Protein AF-X1QA58-F1 (afdb_monomer_lite)

Foldseek 3Di:
DDDDDDDDDPVRCPDCCNCCVVPVNVVCPCVQKHFPDKAFDPVVVVCVVVVDDDDQWDADVHIGHIDTDIDNPRDDPPDDDDVVVVDPDDDPCPCVVPDPDD

Structure (mmCIF, N/CA/C/O backbone):
data_AF-X1QA58-F1
#
_entry.id   AF-X1QA58-F1
#
loop_
_atom_site.group_PDB
_atom_site.id
_atom_site.type_symbol
_atom_site.label_atom_id
_atom_site.label_alt_id
_atom_site.label_comp_id
_atom_site.label_asym_id
_atom_site.label_entity_id
_atom_site.label_seq_id
_atom_site.pdbx_PDB_ins_code
_atom_site.Cartn_x
_atom_site.Cartn_y
_atom_site.Cartn_z
_atom_site.occupancy
_atom_site.B_iso_or_equiv
_atom_site.auth_seq_id
_atom_site.auth_comp_id
_atom_site.auth_asym_id
_atom_site.auth_atom_id
_atom_site.pdbx_PDB_model_num
ATOM 1 N N . ASN A 1 1 ? -19.756 7.675 16.939 1.00 47.69 1 ASN A N 1
ATOM 2 C CA . ASN A 1 1 ? -18.710 7.586 15.896 1.00 47.69 1 ASN A CA 1
ATOM 3 C C . ASN A 1 1 ? -17.469 8.333 16.349 1.00 47.69 1 ASN A C 1
ATOM 5 O O . ASN A 1 1 ? -17.281 9.484 15.981 1.00 47.69 1 ASN A O 1
ATOM 9 N N . LEU A 1 2 ? -16.660 7.707 17.206 1.00 58.75 2 LEU A N 1
ATOM 10 C CA . LEU A 1 2 ? -15.316 8.196 17.511 1.00 58.75 2 LEU A CA 1
ATOM 11 C C . LEU A 1 2 ? -14.385 7.567 16.475 1.00 58.75 2 LEU A C 1
ATOM 13 O O . LEU A 1 2 ? -14.260 6.348 16.42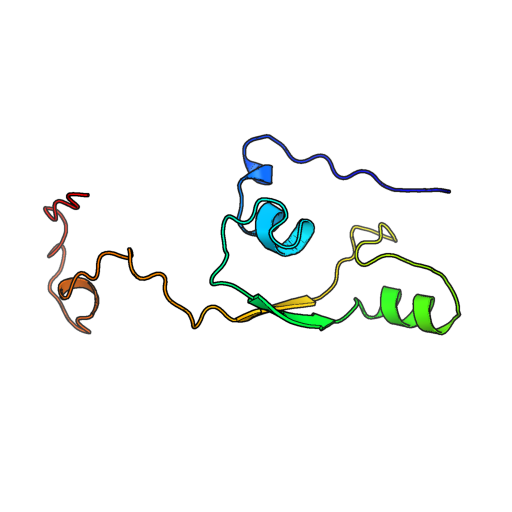7 1.00 58.75 2 LEU A O 1
ATOM 17 N N . GLY A 1 3 ? -13.815 8.392 15.605 1.00 70.88 3 GLY A N 1
ATOM 18 C CA . GLY A 1 3 ? -12.828 7.985 14.609 1.00 70.88 3 GLY A CA 1
ATOM 19 C C . GLY A 1 3 ? -11.515 8.713 14.861 1.00 70.88 3 GLY A C 1
ATOM 20 O O . GLY A 1 3 ? -11.510 9.807 15.425 1.00 70.88 3 GLY A O 1
ATOM 21 N N . ALA A 1 4 ? -10.405 8.110 14.452 1.00 78.06 4 ALA A N 1
ATOM 22 C CA . ALA A 1 4 ? -9.097 8.750 14.475 1.00 78.06 4 ALA A CA 1
ATOM 23 C C . ALA A 1 4 ? -8.697 9.147 13.049 1.00 78.06 4 ALA A C 1
ATOM 25 O O . ALA A 1 4 ? -8.928 8.396 12.104 1.00 78.06 4 ALA A O 1
ATOM 26 N N . GLY A 1 5 ? -8.096 10.327 12.899 1.00 85.75 5 GLY A N 1
ATOM 27 C CA . GLY A 1 5 ? -7.472 10.763 11.652 1.00 85.75 5 GLY A CA 1
ATOM 28 C C . GLY A 1 5 ? -5.959 10.565 11.711 1.00 85.75 5 GLY A C 1
ATOM 29 O O . GLY A 1 5 ? -5.338 10.869 12.727 1.00 85.75 5 GLY A O 1
ATOM 30 N N . LEU A 1 6 ? -5.360 10.084 10.621 1.00 88.62 6 LEU A N 1
ATOM 31 C CA . LEU A 1 6 ? -3.907 10.027 10.451 1.00 88.62 6 LEU A CA 1
ATOM 32 C C . LEU A 1 6 ? -3.471 11.154 9.515 1.00 88.62 6 LEU A C 1
ATOM 34 O O . LEU A 1 6 ? -3.852 11.179 8.347 1.00 88.62 6 LEU A O 1
ATOM 38 N N . TYR A 1 7 ? -2.654 12.079 10.017 1.00 92.88 7 TYR A N 1
ATOM 39 C CA . TYR A 1 7 ? -2.007 13.079 9.173 1.00 92.88 7 TYR A CA 1
ATOM 40 C C . TYR A 1 7 ? -0.695 12.524 8.615 1.00 92.88 7 TYR A C 1
ATOM 42 O O . TYR A 1 7 ? 0.184 12.106 9.370 1.00 92.88 7 TYR A O 1
ATOM 50 N N . LEU A 1 8 ? -0.547 12.566 7.292 1.00 94.75 8 LEU A N 1
ATOM 51 C CA . LEU A 1 8 ? 0.691 12.223 6.600 1.00 94.75 8 LEU A CA 1
ATOM 52 C C . LEU A 1 8 ? 1.269 13.489 5.973 1.00 94.75 8 LEU A C 1
ATOM 54 O O . LEU A 1 8 ? 0.604 14.163 5.188 1.00 94.75 8 LEU A O 1
ATOM 58 N N . SER A 1 9 ? 2.527 13.801 6.285 1.00 97.19 9 SER A N 1
ATOM 59 C CA . SER A 1 9 ? 3.219 14.891 5.597 1.00 97.19 9 SER A CA 1
ATOM 60 C C . SER A 1 9 ? 3.391 14.566 4.103 1.00 97.19 9 SER A C 1
ATOM 62 O O . SER A 1 9 ? 3.446 13.385 3.743 1.00 97.19 9 SER A O 1
ATOM 64 N N . PRO A 1 10 ? 3.586 15.572 3.227 1.00 96.38 10 PRO A N 1
ATOM 65 C CA . PRO A 1 10 ? 3.810 15.345 1.795 1.00 96.38 10 PRO A CA 1
ATOM 66 C C . PRO A 1 10 ? 4.986 14.412 1.468 1.00 96.38 10 PRO A C 1
ATOM 68 O O . PRO A 1 10 ? 5.030 13.820 0.392 1.00 96.38 10 PRO A O 1
ATOM 71 N N . LYS A 1 11 ? 5.962 14.297 2.379 1.00 96.56 11 LYS A N 1
ATOM 72 C CA . LYS A 1 11 ? 7.083 13.360 2.252 1.00 96.56 11 LYS A CA 1
ATOM 73 C C . LYS A 1 11 ? 6.672 11.940 2.650 1.00 96.56 11 LYS A C 1
ATOM 75 O O . LYS A 1 11 ? 6.992 10.996 1.937 1.00 96.56 11 LYS A O 1
ATOM 80 N N . VAL A 1 12 ? 5.967 11.784 3.773 1.00 96.00 12 VAL A N 1
ATOM 81 C CA . VAL A 1 12 ? 5.567 10.466 4.296 1.00 96.00 12 VAL A CA 1
ATOM 82 C C . VAL A 1 12 ? 4.486 9.826 3.431 1.00 96.00 12 V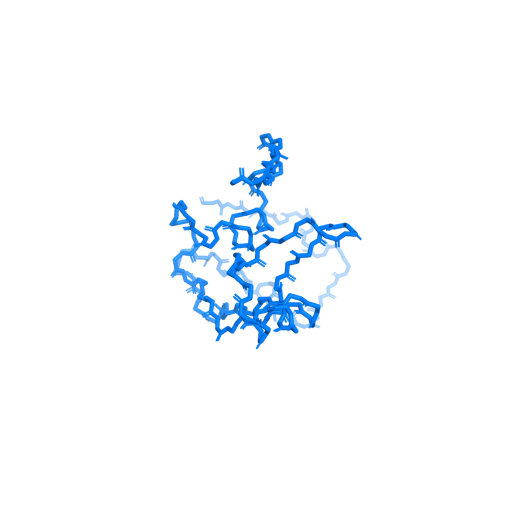AL A C 1
ATOM 84 O O . VAL A 1 12 ? 4.556 8.623 3.192 1.00 96.00 12 VAL A O 1
ATOM 87 N N . SER A 1 13 ? 3.542 10.607 2.897 1.00 95.94 13 SER A N 1
ATOM 88 C CA . SER A 1 13 ? 2.470 10.098 2.028 1.00 95.94 13 SER A CA 1
ATOM 89 C C . SER A 1 13 ? 2.989 9.411 0.762 1.00 95.94 13 SER A C 1
ATOM 91 O O . SER A 1 13 ? 2.328 8.527 0.228 1.00 95.94 13 SER A O 1
ATOM 93 N N . LYS A 1 14 ? 4.196 9.772 0.312 1.00 95.69 14 LYS A N 1
ATOM 94 C CA . LYS A 1 14 ? 4.865 9.177 -0.852 1.00 95.69 14 LYS A CA 1
ATOM 95 C C . LYS A 1 14 ? 5.651 7.904 -0.528 1.00 95.69 14 LYS A C 1
ATOM 97 O O . LYS A 1 14 ? 6.117 7.245 -1.450 1.00 95.69 14 LYS A O 1
ATOM 102 N N . SER A 1 15 ? 5.820 7.550 0.745 1.00 96.69 15 SER A N 1
ATOM 103 C CA . SER A 1 15 ? 6.563 6.348 1.142 1.00 96.69 15 SER A CA 1
ATOM 104 C C . SER A 1 15 ? 5.805 5.058 0.807 1.00 96.69 15 SER A C 1
ATOM 106 O O . SER A 1 15 ? 4.575 5.048 0.782 1.00 96.69 15 SER A O 1
ATOM 108 N N . LEU A 1 16 ? 6.533 3.947 0.640 1.00 94.56 16 LEU A N 1
ATOM 109 C CA . LEU A 1 16 ? 5.934 2.611 0.487 1.00 94.56 16 LEU A CA 1
ATOM 110 C C . LEU A 1 16 ? 5.055 2.233 1.685 1.00 94.56 16 LEU A C 1
ATOM 112 O O . LEU A 1 16 ? 4.008 1.618 1.510 1.00 94.56 16 LEU A O 1
ATOM 116 N N . PHE A 1 17 ? 5.448 2.644 2.893 1.00 94.81 17 PHE A N 1
ATOM 117 C CA . PHE A 1 17 ? 4.642 2.442 4.094 1.00 94.81 17 PHE A CA 1
ATOM 118 C C . PHE A 1 17 ? 3.263 3.105 3.962 1.00 94.81 17 PHE A C 1
ATOM 120 O O . PHE A 1 17 ? 2.240 2.463 4.167 1.00 94.81 17 PHE A O 1
ATOM 127 N N . ALA A 1 18 ? 3.204 4.375 3.566 1.00 96.06 18 ALA A N 1
ATOM 128 C CA . ALA A 1 18 ? 1.917 5.033 3.379 1.00 96.06 18 ALA A CA 1
ATOM 129 C C . ALA A 1 18 ? 1.135 4.420 2.209 1.00 96.06 18 ALA A C 1
ATOM 131 O O . ALA A 1 18 ? -0.021 4.035 2.376 1.00 96.06 18 ALA A O 1
ATOM 132 N N . GLN A 1 19 ? 1.761 4.319 1.035 1.00 95.94 19 GLN A N 1
ATOM 133 C CA . GLN A 1 19 ? 1.067 3.937 -0.194 1.00 95.94 19 GLN A CA 1
ATOM 134 C C . GLN A 1 19 ? 0.570 2.492 -0.175 1.00 95.94 19 GLN A C 1
ATOM 136 O O . GLN A 1 19 ? -0.583 2.250 -0.517 1.00 95.94 19 GLN A O 1
ATOM 141 N N . LEU A 1 20 ? 1.393 1.544 0.276 1.00 95.19 20 LEU A N 1
ATOM 142 C CA . LEU A 1 20 ? 1.011 0.134 0.326 1.00 95.19 20 LEU A CA 1
ATOM 143 C C . LEU A 1 20 ? 0.360 -0.217 1.660 1.00 95.19 20 LEU A C 1
ATOM 145 O O . LEU A 1 20 ? -0.785 -0.654 1.693 1.00 95.19 20 LEU A O 1
ATOM 149 N N . TYR A 1 21 ? 1.067 -0.012 2.773 1.00 95.81 21 TYR A N 1
ATOM 150 C CA . TYR A 1 21 ? 0.623 -0.547 4.060 1.00 95.81 21 TYR A CA 1
ATOM 151 C C . TYR A 1 21 ? -0.628 0.161 4.602 1.00 95.81 21 TYR A C 1
ATOM 153 O O . TYR A 1 21 ? -1.584 -0.519 4.986 1.00 95.81 21 TYR A O 1
ATOM 161 N N . LEU A 1 22 ? -0.656 1.500 4.594 1.00 94.81 22 LEU A N 1
ATOM 162 C CA . LEU A 1 22 ? -1.811 2.263 5.087 1.00 94.81 22 LEU A CA 1
ATOM 163 C C . LEU A 1 22 ? -2.952 2.352 4.066 1.00 94.81 22 LEU A C 1
ATOM 165 O O . LEU A 1 22 ? -4.112 2.243 4.452 1.00 94.81 22 LEU A O 1
ATOM 169 N N . MET A 1 23 ? -2.636 2.573 2.785 1.00 93.19 23 MET A N 1
ATOM 170 C CA . MET A 1 23 ? -3.633 2.925 1.761 1.00 93.19 23 MET A CA 1
ATOM 171 C C . MET A 1 23 ? -3.973 1.799 0.778 1.00 93.19 23 MET A C 1
ATOM 173 O O . MET A 1 23 ? -4.820 2.013 -0.083 1.00 93.19 23 MET A O 1
ATOM 177 N N . ASN A 1 24 ? -3.358 0.618 0.891 1.00 93.44 24 ASN A N 1
ATOM 178 C CA . ASN A 1 24 ? -3.599 -0.521 -0.004 1.00 93.44 24 ASN A CA 1
ATOM 179 C C . ASN A 1 24 ? -3.488 -0.161 -1.506 1.00 93.44 24 ASN A C 1
ATOM 181 O O . ASN A 1 24 ? -4.332 -0.556 -2.302 1.00 93.44 24 ASN A O 1
ATOM 185 N N . ASP A 1 25 ? -2.455 0.602 -1.882 1.00 94.25 25 ASP A N 1
ATOM 186 C CA . ASP A 1 25 ? -2.203 1.100 -3.246 1.00 94.25 25 ASP A CA 1
ATOM 187 C C . ASP A 1 25 ? -3.372 1.889 -3.869 1.00 94.25 25 ASP A C 1
ATOM 189 O O . ASP A 1 25 ? -3.688 1.751 -5.047 1.00 94.25 25 ASP A O 1
ATOM 193 N N . ALA A 1 26 ? -4.011 2.771 -3.093 1.00 93.62 26 ALA A N 1
ATOM 194 C CA . ALA A 1 26 ? -5.137 3.596 -3.557 1.00 93.62 26 ALA A CA 1
ATOM 195 C C . ALA A 1 26 ? -4.852 4.471 -4.800 1.00 93.62 26 ALA A C 1
ATOM 197 O O . ALA A 1 26 ? -5.788 4.977 -5.418 1.00 93.62 26 ALA A O 1
ATOM 198 N N . PHE A 1 27 ? -3.580 4.676 -5.153 1.00 94.06 27 PHE A N 1
ATOM 199 C CA . PHE A 1 27 ? -3.156 5.450 -6.323 1.00 94.06 27 PHE A CA 1
ATOM 200 C C . PHE A 1 27 ? -2.739 4.579 -7.518 1.00 94.06 27 PHE A C 1
ATOM 202 O O . PHE A 1 27 ? -2.353 5.136 -8.542 1.00 94.06 27 PHE A O 1
ATOM 209 N N . ASP A 1 28 ? -2.821 3.248 -7.403 1.00 92.81 28 ASP A N 1
ATOM 210 C CA . ASP A 1 28 ? -2.498 2.291 -8.472 1.00 92.81 28 ASP A CA 1
AT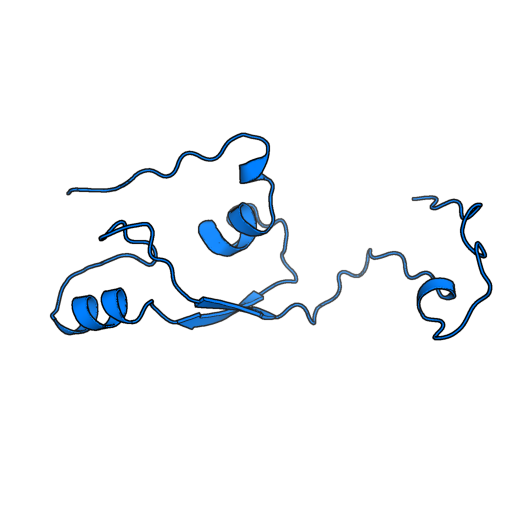OM 211 C C . ASP A 1 28 ? -1.055 2.451 -9.007 1.00 92.81 28 ASP A C 1
ATOM 213 O O . ASP A 1 28 ? -0.775 2.287 -10.200 1.00 92.81 28 ASP A O 1
ATOM 217 N N . ASN A 1 29 ? -0.122 2.802 -8.112 1.00 92.25 29 ASN A N 1
ATOM 218 C CA . ASN A 1 29 ? 1.289 3.031 -8.438 1.00 92.25 29 ASN A CA 1
ATOM 219 C C . ASN A 1 29 ? 2.098 1.724 -8.449 1.00 92.25 29 ASN A C 1
ATOM 221 O O . ASN A 1 29 ? 3.172 1.672 -9.052 1.00 92.25 29 ASN A O 1
ATOM 225 N N . TYR A 1 30 ? 1.604 0.667 -7.799 1.00 92.12 30 TYR A N 1
ATOM 226 C CA . TYR A 1 30 ? 2.332 -0.578 -7.554 1.00 92.12 30 TYR A CA 1
ATOM 227 C C . TYR A 1 30 ? 1.558 -1.811 -8.037 1.00 92.12 30 TYR A C 1
ATOM 229 O O . TYR A 1 30 ? 1.535 -2.843 -7.374 1.00 92.12 30 TYR A O 1
ATOM 237 N N . LYS A 1 31 ? 1.003 -1.753 -9.254 1.00 91.06 31 LYS A N 1
ATOM 238 C CA . LYS A 1 31 ? 0.134 -2.790 -9.860 1.00 91.06 31 LYS A CA 1
ATOM 239 C C . LYS A 1 31 ? 0.684 -4.220 -9.862 1.00 91.06 31 LYS A C 1
ATOM 241 O O . LYS A 1 31 ? -0.062 -5.188 -10.040 1.00 91.06 31 LYS A O 1
ATOM 246 N N . THR A 1 32 ? 2.004 -4.375 -9.784 1.00 93.00 32 THR A N 1
ATOM 247 C CA . THR A 1 32 ? 2.655 -5.688 -9.764 1.00 93.00 32 THR A CA 1
ATOM 248 C C . THR A 1 32 ? 2.826 -6.257 -8.356 1.00 93.00 32 THR A C 1
ATOM 250 O O . THR A 1 32 ? 3.030 -7.461 -8.224 1.00 93.00 32 THR A O 1
ATOM 253 N N . ILE A 1 33 ? 2.686 -5.427 -7.323 1.00 94.00 33 ILE A N 1
ATOM 254 C CA . ILE A 1 33 ? 2.738 -5.817 -5.918 1.00 94.00 33 ILE A CA 1
ATOM 255 C C . ILE A 1 33 ? 1.312 -6.110 -5.453 1.00 94.00 33 ILE A C 1
ATOM 257 O O . ILE A 1 33 ? 0.418 -5.281 -5.595 1.00 94.00 33 ILE A O 1
ATOM 261 N N . LYS A 1 34 ? 1.076 -7.297 -4.894 1.00 93.75 34 LYS A N 1
ATOM 262 C CA . LYS A 1 34 ? -0.262 -7.709 -4.441 1.00 93.75 34 LYS A CA 1
ATOM 263 C C . LYS A 1 34 ? -0.252 -8.080 -2.970 1.00 93.75 34 LYS A C 1
ATOM 265 O O . LYS A 1 34 ? 0.684 -8.726 -2.511 1.00 93.75 34 LYS A O 1
ATOM 270 N N . LEU A 1 35 ? -1.297 -7.708 -2.232 1.00 94.81 35 LEU A N 1
ATOM 271 C CA . LEU A 1 35 ? -1.464 -8.161 -0.852 1.00 94.81 35 LEU A CA 1
ATOM 272 C C . LEU A 1 35 ? -1.695 -9.677 -0.864 1.00 94.81 35 LEU A C 1
ATOM 274 O O . LEU A 1 35 ? -2.694 -10.152 -1.399 1.00 94.81 35 LEU A O 1
ATOM 278 N N . ALA A 1 36 ? -0.747 -10.432 -0.316 1.00 96.06 36 ALA A N 1
ATOM 279 C CA . ALA A 1 36 ? -0.806 -11.889 -0.251 1.00 96.06 36 ALA A CA 1
ATOM 280 C C . ALA A 1 36 ? -1.495 -12.366 1.033 1.00 96.06 36 ALA A C 1
ATOM 282 O O . ALA A 1 36 ? -2.150 -13.406 1.039 1.00 96.06 36 ALA A O 1
ATOM 283 N N . HIS A 1 37 ? -1.335 -11.611 2.122 1.00 96.50 37 HIS A N 1
ATOM 284 C CA . HIS A 1 37 ? -1.900 -11.944 3.422 1.00 96.50 37 HIS A CA 1
ATOM 285 C C . HIS A 1 37 ? -2.051 -10.698 4.303 1.00 96.50 37 HIS A C 1
ATOM 287 O O . HIS A 1 37 ? -1.213 -9.797 4.249 1.00 96.50 37 HIS A O 1
ATOM 293 N N . SER A 1 38 ? -3.092 -10.675 5.138 1.00 96.56 38 SER A N 1
ATOM 294 C CA . SER A 1 38 ? -3.286 -9.682 6.194 1.00 96.56 38 SER A CA 1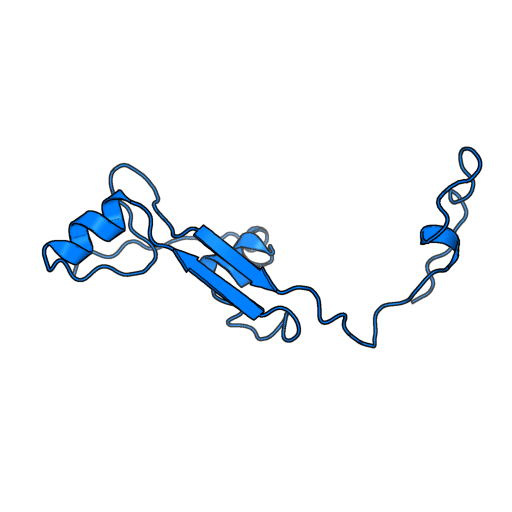
ATOM 295 C C . SER A 1 38 ? -3.780 -10.377 7.458 1.00 96.56 38 SER A C 1
ATOM 297 O O . SER A 1 38 ? -4.722 -11.167 7.395 1.00 96.56 38 SER A O 1
ATOM 299 N N . GLU A 1 39 ? -3.166 -10.062 8.593 1.00 96.25 39 GLU A N 1
ATOM 300 C CA . GLU A 1 39 ? -3.519 -10.599 9.906 1.00 96.25 39 GLU A CA 1
ATOM 301 C C . GLU A 1 39 ? -3.737 -9.455 10.896 1.00 96.25 39 GLU A C 1
ATOM 303 O O . GLU A 1 39 ? -2.887 -8.577 11.032 1.00 96.25 39 GLU A O 1
ATOM 308 N N . ASP A 1 40 ? -4.874 -9.465 11.591 1.00 95.81 40 ASP A N 1
ATOM 309 C CA . ASP A 1 40 ? -5.183 -8.478 12.626 1.00 95.81 40 ASP A CA 1
ATOM 310 C C . ASP A 1 40 ? -4.188 -8.542 13.798 1.00 95.81 40 ASP A C 1
ATOM 312 O O . ASP A 1 40 ? -3.761 -9.619 14.216 1.00 95.81 40 ASP A O 1
ATOM 316 N N . ASP A 1 41 ? -3.906 -7.387 14.409 1.00 94.19 41 ASP A N 1
ATOM 317 C CA . ASP A 1 41 ? -3.267 -7.326 15.730 1.00 94.19 41 ASP A CA 1
ATOM 318 C C . ASP A 1 41 ? -4.050 -8.182 16.742 1.00 94.19 41 ASP A C 1
ATOM 320 O O . ASP A 1 41 ? -5.282 -8.200 16.735 1.00 94.19 41 ASP A O 1
ATOM 324 N N . GLN A 1 42 ? -3.352 -8.879 17.644 1.00 92.94 42 GLN A N 1
ATOM 325 C CA . GLN A 1 42 ? -3.983 -9.828 18.571 1.00 92.94 42 GLN A CA 1
ATOM 326 C C . GLN A 1 42 ? -5.075 -9.189 19.444 1.00 92.94 42 GLN A C 1
ATOM 328 O O . GLN A 1 42 ? -6.096 -9.825 19.721 1.00 92.94 42 GLN A O 1
ATOM 333 N N . VAL A 1 43 ? -4.891 -7.931 19.859 1.00 92.56 43 VAL A N 1
ATOM 334 C CA . VAL A 1 43 ? -5.885 -7.202 20.656 1.00 92.56 43 VAL A CA 1
ATOM 335 C C . VAL A 1 43 ? -7.089 -6.853 19.790 1.00 92.56 43 VAL A C 1
ATOM 337 O O . VAL A 1 43 ? -8.225 -7.092 20.197 1.00 92.56 43 VAL A O 1
ATOM 340 N N . VAL A 1 44 ? -6.853 -6.352 18.575 1.00 93.06 44 VAL A N 1
ATOM 341 C CA . VAL A 1 44 ? -7.921 -6.031 17.614 1.00 93.06 44 VAL A CA 1
ATOM 342 C C . VAL A 1 44 ? -8.731 -7.282 17.265 1.00 93.06 44 VAL A C 1
ATOM 344 O O . VAL A 1 44 ? -9.959 -7.251 17.321 1.00 93.06 44 VAL A O 1
ATOM 347 N N . LYS A 1 45 ? -8.061 -8.408 17.002 1.00 94.75 45 LYS A N 1
ATOM 348 C CA . LYS A 1 45 ? -8.687 -9.712 16.759 1.00 94.75 45 LYS A CA 1
ATOM 349 C C . LYS A 1 45 ? -9.569 -10.140 17.933 1.00 94.75 45 LYS A C 1
ATOM 351 O O . LYS A 1 45 ? -10.709 -10.544 17.724 1.00 94.75 45 LYS A O 1
ATOM 356 N N . SER A 1 46 ? -9.069 -10.020 19.166 1.00 94.62 46 SER A N 1
ATOM 357 C CA . SER A 1 46 ? -9.831 -10.333 20.383 1.00 94.62 46 SER A CA 1
ATOM 358 C C . SER A 1 46 ? -11.090 -9.476 20.533 1.00 94.62 46 SER A C 1
ATOM 360 O O . SER A 1 46 ? -12.156 -9.999 20.852 1.00 94.62 46 SER A O 1
ATOM 362 N N . LEU A 1 47 ? -10.994 -8.175 20.250 1.00 92.44 47 LEU A N 1
ATOM 363 C CA . LEU A 1 47 ? -12.131 -7.253 20.308 1.00 92.44 47 LEU A CA 1
ATOM 364 C C . LEU A 1 47 ? -13.177 -7.557 19.227 1.00 92.44 47 LEU A C 1
ATOM 366 O O . LEU A 1 47 ? -14.370 -7.603 19.525 1.00 92.44 47 LEU A O 1
ATOM 370 N N . LYS A 1 48 ? -12.742 -7.843 17.994 1.00 93.19 48 LYS A N 1
ATOM 371 C CA . LYS A 1 48 ? -13.639 -8.260 16.905 1.00 93.19 48 LYS A CA 1
ATOM 372 C C . LYS A 1 48 ? -14.392 -9.550 17.246 1.00 93.19 48 LYS A C 1
ATOM 374 O O . LYS A 1 48 ? -15.593 -9.633 17.010 1.00 93.19 48 LYS A O 1
ATOM 379 N N . MET A 1 49 ? -13.727 -10.530 17.871 1.00 94.56 49 MET A N 1
ATOM 380 C CA . MET A 1 49 ? -14.374 -11.772 18.333 1.00 94.56 49 MET A CA 1
ATOM 381 C C . MET A 1 49 ? -15.455 -11.538 19.400 1.00 94.56 49 MET A C 1
ATOM 383 O O . MET A 1 49 ? -16.357 -12.359 19.539 1.00 94.56 49 MET A O 1
ATOM 387 N N . GLN A 1 50 ? -15.391 -10.425 20.135 1.00 95.06 50 GLN A N 1
ATOM 388 C CA . GLN A 1 50 ? -16.403 -10.020 21.119 1.00 95.06 50 GLN A CA 1
ATOM 389 C C . GLN A 1 50 ? -17.561 -9.220 20.492 1.00 95.06 50 GLN A C 1
ATOM 391 O O . GLN A 1 50 ? -18.433 -8.739 21.211 1.00 95.06 50 GLN A O 1
ATOM 396 N N . GLY A 1 51 ? -17.586 -9.075 19.162 1.00 93.06 51 GLY A N 1
ATOM 397 C CA . GLY A 1 51 ? -18.639 -8.372 18.427 1.00 93.06 51 GLY A CA 1
ATOM 398 C C . GLY A 1 51 ? -18.414 -6.867 18.275 1.00 93.06 51 GLY A C 1
ATOM 399 O O . GLY A 1 51 ? -19.335 -6.158 17.873 1.00 93.06 51 GLY A O 1
ATOM 400 N N . VAL A 1 52 ? -17.215 -6.360 18.586 1.00 91.25 52 VAL A N 1
ATOM 401 C CA . VAL A 1 52 ? -16.879 -4.951 18.349 1.00 91.25 52 VAL A CA 1
ATOM 402 C C . VAL A 1 52 ? -16.532 -4.752 16.873 1.00 91.25 52 VAL A C 1
ATOM 404 O O . VAL A 1 52 ? -15.575 -5.342 16.372 1.00 91.25 52 VAL A O 1
ATOM 407 N N . ASP A 1 53 ? -17.288 -3.895 16.187 1.00 89.19 53 ASP A N 1
ATOM 408 C CA . ASP A 1 53 ? -17.013 -3.513 14.800 1.00 89.19 53 ASP A CA 1
ATOM 409 C C . ASP A 1 53 ? -15.842 -2.514 14.744 1.00 89.19 53 ASP A C 1
ATOM 411 O O . ASP A 1 53 ? -15.966 -1.351 15.137 1.00 89.19 53 ASP A O 1
ATOM 415 N N . LEU A 1 54 ? -14.673 -3.002 14.321 1.00 88.81 54 LEU A N 1
ATOM 416 C CA . LEU A 1 54 ? -13.426 -2.244 14.222 1.00 88.81 54 LEU A CA 1
ATOM 417 C C . LEU A 1 54 ? -12.834 -2.393 12.820 1.00 88.81 54 LEU A C 1
ATOM 419 O O . LEU A 1 54 ? -12.811 -3.486 12.253 1.00 88.81 54 LEU A O 1
ATOM 423 N N . GLY A 1 55 ? -12.273 -1.301 12.297 1.00 88.38 55 GLY A N 1
ATOM 424 C CA . GLY A 1 55 ? -11.489 -1.326 11.060 1.00 88.38 55 GLY A CA 1
ATOM 425 C C . GLY A 1 55 ? -10.137 -2.040 11.208 1.00 88.38 55 GLY A C 1
ATOM 426 O O . GLY A 1 55 ? -9.805 -2.585 12.261 1.00 88.38 55 GLY A O 1
ATOM 427 N N . GLU A 1 56 ? -9.329 -2.018 10.142 1.00 88.88 56 GLU A N 1
ATOM 428 C CA . GLU A 1 56 ? -7.960 -2.570 10.155 1.00 88.88 56 GLU A CA 1
ATOM 429 C C . GLU A 1 56 ? -7.039 -1.819 11.129 1.00 88.88 56 GLU A C 1
ATOM 431 O O . GLU A 1 56 ? -6.234 -2.428 11.828 1.00 88.88 56 GLU A O 1
ATOM 436 N N . PHE A 1 57 ? -7.167 -0.492 11.186 1.00 91.81 57 PHE A N 1
ATOM 437 C CA . PHE A 1 57 ? -6.342 0.370 12.025 1.00 91.81 57 PHE A CA 1
ATOM 438 C C . PHE A 1 57 ? -7.143 0.914 13.201 1.00 91.81 57 PHE A C 1
ATOM 440 O O . PHE A 1 57 ? -8.217 1.490 13.023 1.00 91.81 57 PHE A O 1
ATOM 447 N N . VAL A 1 58 ? -6.596 0.772 14.407 1.00 91.69 58 VAL A N 1
ATOM 448 C CA . VAL A 1 58 ? -7.248 1.184 15.652 1.00 91.69 58 VAL A CA 1
ATOM 449 C C . VAL A 1 58 ? -6.265 1.977 16.502 1.00 91.69 58 VAL A C 1
ATOM 451 O O . VAL A 1 58 ? -5.107 1.595 16.662 1.00 91.69 58 VAL A O 1
ATOM 454 N N . TYR A 1 59 ? -6.726 3.084 17.082 1.00 89.75 59 TYR A N 1
ATOM 455 C CA . TYR A 1 59 ? -5.969 3.800 18.103 1.00 89.75 59 TYR A CA 1
ATOM 456 C C . TYR A 1 59 ? -6.438 3.353 19.490 1.00 89.75 59 TYR A C 1
ATOM 458 O O . TYR A 1 59 ? -7.424 3.860 20.022 1.00 89.75 59 TYR A O 1
ATOM 466 N N . TYR A 1 60 ? -5.749 2.370 20.065 1.00 88.44 60 TYR A N 1
ATOM 467 C CA . TYR A 1 60 ? -6.038 1.827 21.389 1.00 88.44 60 TYR A CA 1
ATOM 468 C C . TYR A 1 60 ? -4.734 1.535 22.125 1.00 88.44 60 TYR A C 1
ATOM 470 O O . TYR A 1 60 ? -3.997 0.620 21.758 1.00 88.44 60 TYR A O 1
ATOM 478 N N . GLN A 1 61 ? -4.446 2.323 23.167 1.00 88.75 61 GLN A N 1
ATOM 479 C CA . GLN A 1 61 ? -3.151 2.300 23.864 1.00 88.75 61 GLN A CA 1
ATOM 480 C C . GLN A 1 61 ? -1.962 2.464 22.895 1.00 88.75 61 GLN A C 1
ATOM 482 O O . GLN A 1 61 ? -0.923 1.828 23.048 1.00 88.75 61 GLN A O 1
ATOM 487 N N . GLY A 1 62 ? -2.147 3.303 21.872 1.00 89.75 62 GLY A N 1
ATOM 488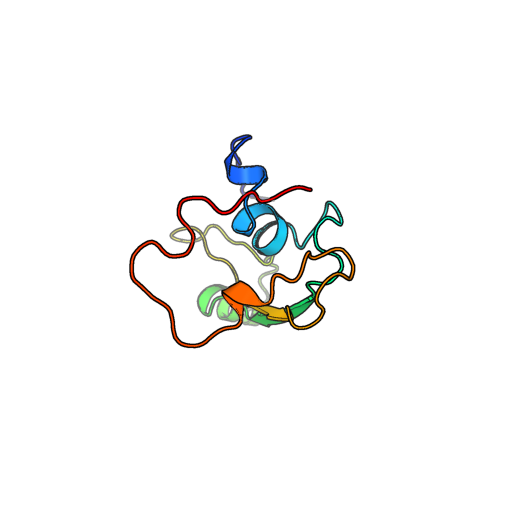 C CA . GLY A 1 62 ? -1.223 3.474 20.754 1.00 89.75 62 GLY A CA 1
ATOM 489 C C . GLY A 1 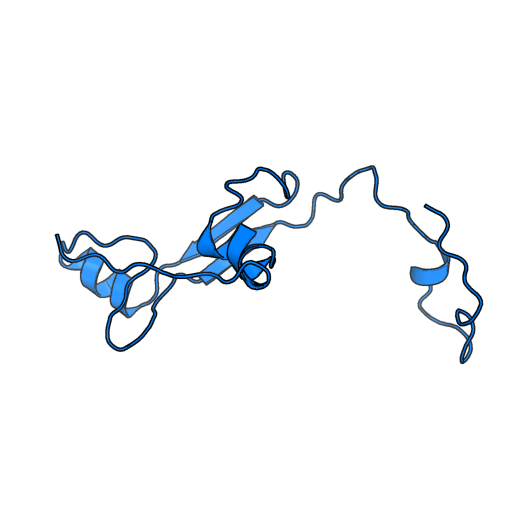62 ? -1.853 3.093 19.416 1.00 89.75 62 GLY A C 1
ATOM 490 O O . GLY A 1 62 ? -3.012 2.683 19.342 1.00 89.75 62 GLY A O 1
ATOM 491 N N . PHE A 1 63 ? -1.084 3.265 18.343 1.00 91.25 63 PHE A N 1
ATOM 492 C CA . PHE A 1 63 ? -1.496 2.866 17.003 1.00 91.25 63 PHE A CA 1
ATOM 493 C C . PHE A 1 63 ? -1.338 1.354 16.832 1.00 91.25 63 PHE A C 1
ATOM 495 O O . PHE A 1 63 ? -0.247 0.818 17.021 1.00 91.25 63 PHE A O 1
ATOM 502 N N . ARG A 1 64 ? -2.428 0.681 16.466 1.00 92.88 64 ARG A N 1
ATOM 503 C CA . ARG A 1 64 ? -2.471 -0.752 16.174 1.00 92.88 64 ARG A CA 1
ATOM 504 C C . ARG A 1 64 ? -2.902 -0.945 14.734 1.00 92.88 64 ARG A C 1
ATOM 506 O O . ARG A 1 64 ? -3.927 -0.409 14.316 1.00 92.88 64 ARG A O 1
ATOM 513 N N . GLY A 1 65 ? -2.111 -1.703 13.993 1.00 93.38 65 GLY A N 1
ATOM 514 C CA . GLY A 1 65 ? -2.395 -2.076 12.616 1.00 93.38 65 GLY A CA 1
ATOM 515 C C . GLY A 1 65 ? -2.124 -3.561 12.397 1.00 93.38 65 GLY A C 1
ATOM 516 O O . GLY A 1 65 ? -1.463 -4.190 13.226 1.00 93.38 65 GLY A O 1
ATOM 517 N N . PRO A 1 66 ? -2.627 -4.127 11.295 1.00 96.31 66 PRO A N 1
ATOM 518 C CA . PRO A 1 66 ? -2.422 -5.528 10.972 1.00 96.31 66 PRO A CA 1
ATOM 519 C C . PRO A 1 66 ? -0.979 -5.789 10.526 1.00 96.31 66 PRO A C 1
ATOM 521 O O . PRO A 1 66 ? -0.251 -4.876 10.125 1.00 96.31 66 PRO A O 1
ATOM 524 N N . ILE A 1 67 ? -0.581 -7.055 10.511 1.00 96.00 67 ILE A N 1
ATOM 525 C CA . ILE A 1 67 ? 0.572 -7.521 9.740 1.00 96.00 67 ILE A CA 1
ATOM 526 C C . ILE A 1 67 ? 0.105 -7.717 8.297 1.00 96.00 67 ILE A C 1
ATOM 528 O O . ILE A 1 67 ? -0.884 -8.404 8.059 1.00 96.00 67 ILE A O 1
ATOM 532 N N . LYS A 1 68 ? 0.819 -7.136 7.326 1.00 96.69 68 LYS A N 1
ATOM 533 C CA . LYS A 1 68 ? 0.543 -7.303 5.889 1.00 96.69 68 LYS A CA 1
ATOM 534 C C . LYS A 1 68 ? 1.752 -7.912 5.188 1.00 96.69 68 LYS A C 1
ATOM 536 O O . LYS A 1 68 ? 2.863 -7.401 5.324 1.00 96.69 68 LYS A O 1
ATOM 541 N N . ILE A 1 69 ? 1.527 -8.970 4.413 1.00 96.31 69 ILE A N 1
ATOM 542 C CA . ILE A 1 69 ? 2.539 -9.625 3.574 1.00 96.31 69 ILE A CA 1
ATOM 543 C C . ILE A 1 69 ? 2.184 -9.370 2.114 1.00 96.31 69 ILE A C 1
ATOM 545 O O . ILE A 1 69 ? 1.052 -9.607 1.690 1.00 96.31 69 ILE A O 1
ATOM 549 N N . TRP A 1 70 ? 3.167 -8.915 1.345 1.00 95.62 70 TRP A N 1
ATOM 550 C CA . TRP A 1 70 ? 3.004 -8.540 -0.055 1.00 95.62 70 TRP A CA 1
ATOM 551 C C . TRP A 1 70 ? 3.776 -9.497 -0.967 1.00 95.62 70 TRP A C 1
ATOM 553 O O . TRP A 1 70 ? 4.928 -9.828 -0.697 1.00 95.62 70 TRP A O 1
ATOM 563 N N . ASP A 1 71 ? 3.146 -9.923 -2.058 1.00 95.31 71 ASP A N 1
ATOM 564 C CA . ASP A 1 71 ? 3.795 -10.637 -3.152 1.00 95.31 71 ASP A CA 1
ATOM 565 C C . ASP A 1 71 ? 4.433 -9.630 -4.110 1.00 95.31 71 ASP A C 1
ATOM 567 O O . ASP A 1 71 ? 3.738 -8.835 -4.745 1.00 95.31 71 ASP A O 1
ATOM 571 N N . VAL A 1 72 ? 5.761 -9.680 -4.205 1.00 93.44 72 VAL A N 1
ATOM 572 C CA . VAL A 1 72 ? 6.591 -8.803 -5.046 1.00 93.44 72 VAL A CA 1
ATOM 573 C C . VAL A 1 72 ? 7.232 -9.548 -6.220 1.00 93.44 72 VAL A C 1
ATOM 575 O O . VAL A 1 72 ? 8.089 -9.003 -6.908 1.00 93.44 72 VAL A O 1
ATOM 578 N N . ARG A 1 73 ? 6.852 -10.810 -6.462 1.00 92.94 73 ARG A N 1
ATOM 579 C CA . ARG A 1 73 ? 7.513 -11.663 -7.466 1.00 92.94 73 ARG A CA 1
ATOM 580 C C . ARG A 1 73 ? 7.266 -11.207 -8.901 1.00 92.94 73 ARG A C 1
ATOM 582 O O . ARG A 1 73 ? 8.045 -11.543 -9.787 1.00 92.94 73 ARG A O 1
ATOM 589 N N . LYS A 1 74 ? 6.188 -10.459 -9.153 1.00 91.06 74 LYS A N 1
ATOM 590 C CA . LYS A 1 74 ? 5.924 -9.888 -10.473 1.00 91.06 74 LYS A CA 1
ATOM 591 C C . LYS A 1 74 ? 6.775 -8.628 -10.657 1.00 91.06 74 LYS A C 1
ATOM 593 O O . LYS A 1 74 ? 6.442 -7.556 -10.159 1.00 91.06 74 LYS A O 1
ATOM 598 N N . VAL A 1 75 ? 7.871 -8.776 -11.390 1.00 84.69 75 VAL A N 1
ATOM 599 C CA . VAL A 1 75 ? 8.785 -7.686 -11.745 1.00 84.69 75 VAL A CA 1
ATOM 600 C C . VAL A 1 75 ? 8.209 -6.919 -12.951 1.00 84.69 75 VAL A C 1
ATOM 602 O O . VAL A 1 75 ? 7.858 -7.559 -13.943 1.00 84.69 75 VAL A O 1
ATOM 605 N N . PRO A 1 76 ? 8.044 -5.583 -12.884 1.00 84.81 76 PRO A N 1
ATOM 606 C CA . PRO A 1 76 ? 7.662 -4.770 -14.040 1.00 84.81 76 PRO A CA 1
ATOM 607 C C . PRO A 1 76 ? 8.627 -4.928 -15.225 1.00 84.81 76 PRO A C 1
ATOM 609 O O . PRO A 1 76 ? 9.840 -4.969 -15.037 1.00 84.81 76 PRO A O 1
ATOM 612 N N . GLU A 1 77 ? 8.094 -4.955 -16.448 1.00 83.31 77 GLU A N 1
ATOM 613 C CA . GLU A 1 77 ? 8.881 -5.155 -17.681 1.00 83.31 77 GLU A CA 1
ATOM 614 C C . GLU A 1 77 ? 9.840 -3.993 -17.990 1.00 83.31 77 GLU A C 1
ATOM 616 O O . GLU A 1 77 ? 10.824 -4.164 -18.698 1.00 83.31 77 GLU A O 1
ATOM 621 N N . ASN A 1 78 ? 9.576 -2.806 -17.443 1.00 82.62 78 ASN A N 1
ATOM 622 C CA . ASN A 1 78 ? 10.360 -1.593 -17.670 1.00 82.62 78 ASN A CA 1
ATOM 623 C C . ASN A 1 78 ? 11.532 -1.417 -16.686 1.00 82.62 78 ASN A C 1
ATOM 625 O O . ASN A 1 78 ? 12.087 -0.320 -16.590 1.00 82.62 78 ASN A O 1
ATOM 629 N N . ILE A 1 79 ? 11.877 -2.448 -15.911 1.00 82.81 79 ILE A N 1
ATOM 630 C CA . ILE A 1 79 ? 13.054 -2.414 -15.042 1.00 82.81 79 ILE A CA 1
ATOM 631 C C . ILE A 1 79 ? 14.298 -2.667 -15.889 1.00 82.81 79 ILE A C 1
ATOM 633 O O . ILE A 1 79 ? 14.428 -3.701 -16.540 1.00 82.81 79 ILE A O 1
ATOM 637 N N . LEU A 1 80 ? 15.226 -1.711 -15.855 1.00 82.62 80 LEU A N 1
ATOM 638 C CA . LEU A 1 80 ? 16.525 -1.847 -16.498 1.00 82.62 80 LEU A CA 1
ATOM 639 C C . LEU A 1 80 ? 17.342 -2.897 -15.743 1.00 82.62 80 LEU A C 1
ATOM 641 O O . LEU A 1 80 ? 17.751 -2.676 -14.602 1.00 82.62 80 LEU A O 1
ATOM 645 N N . VAL A 1 81 ? 17.568 -4.040 -16.385 1.00 83.50 81 VAL A N 1
ATOM 646 C CA . VAL A 1 81 ? 18.494 -5.054 -15.884 1.00 83.50 81 VAL A CA 1
ATOM 647 C C . VAL A 1 81 ? 19.906 -4.649 -16.286 1.00 83.50 81 VAL A C 1
ATOM 649 O O . VAL A 1 81 ? 20.174 -4.313 -17.439 1.00 83.50 81 VAL A O 1
ATOM 652 N N . LYS A 1 82 ? 20.798 -4.664 -15.305 1.00 85.25 82 LYS A N 1
ATOM 653 C CA . LYS A 1 82 ? 22.219 -4.373 -15.449 1.00 85.25 82 LYS A CA 1
ATOM 654 C C . LYS A 1 82 ? 22.971 -5.611 -14.982 1.00 85.25 82 LYS A C 1
ATOM 656 O O . LYS A 1 82 ? 22.965 -5.922 -13.790 1.00 85.25 82 LYS A O 1
ATOM 661 N N . GLU A 1 83 ? 23.523 -6.360 -15.932 1.00 86.88 83 GLU A N 1
ATOM 662 C CA . GLU A 1 83 ? 24.191 -7.648 -15.690 1.00 86.88 83 GLU A CA 1
ATOM 663 C C . GLU A 1 83 ? 25.319 -7.518 -14.660 1.00 86.88 83 GLU A C 1
ATOM 665 O O . GLU A 1 83 ? 25.555 -8.420 -13.856 1.00 86.88 83 GLU A O 1
ATOM 670 N N . GLU A 1 84 ? 25.968 -6.355 -14.617 1.00 86.56 84 GLU A N 1
ATOM 671 C CA . GLU A 1 84 ? 27.013 -6.034 -13.662 1.00 86.56 84 GLU A CA 1
ATOM 672 C C . GLU A 1 84 ? 26.562 -6.164 -12.197 1.00 86.56 84 GLU A C 1
ATOM 674 O O . GLU A 1 84 ? 27.366 -6.604 -11.372 1.00 86.56 84 GLU A O 1
ATOM 679 N N . PHE A 1 85 ? 25.284 -5.890 -11.889 1.00 86.81 85 PHE A N 1
ATOM 680 C CA . PHE A 1 85 ? 24.695 -6.028 -10.548 1.00 86.81 85 PHE A CA 1
ATOM 681 C C . PHE A 1 85 ? 24.234 -7.450 -10.215 1.00 86.81 85 PHE A C 1
ATOM 683 O O . PHE A 1 85 ? 23.908 -7.738 -9.064 1.00 86.81 85 PHE A O 1
ATOM 690 N N . LEU A 1 86 ? 24.197 -8.352 -11.198 1.00 87.38 86 LEU A N 1
ATOM 691 C CA . LEU A 1 86 ? 23.860 -9.761 -10.978 1.00 87.38 86 LEU A CA 1
ATOM 692 C C . LEU A 1 86 ? 25.093 -10.602 -10.607 1.00 87.38 86 LEU A C 1
ATOM 694 O O . LEU A 1 86 ? 24.961 -11.759 -10.192 1.00 87.38 86 LEU A O 1
ATOM 698 N N . ARG A 1 87 ? 26.299 -10.032 -10.729 1.00 89.12 87 ARG A N 1
ATOM 699 C CA . ARG A 1 87 ? 27.560 -10.704 -10.399 1.00 89.12 87 ARG A CA 1
ATOM 700 C C . ARG A 1 87 ? 27.710 -10.885 -8.887 1.00 89.12 87 ARG A C 1
ATOM 702 O O . ARG A 1 87 ? 27.414 -9.998 -8.096 1.00 89.12 87 ARG A O 1
ATOM 709 N N . ARG A 1 88 ? 28.210 -12.056 -8.478 1.00 89.25 88 ARG A N 1
ATOM 710 C CA . ARG A 1 88 ? 28.438 -12.416 -7.060 1.00 89.25 88 ARG A CA 1
ATOM 711 C C . ARG A 1 88 ? 29.826 -12.032 -6.540 1.00 89.25 88 ARG A C 1
ATOM 713 O O . ARG A 1 88 ? 30.141 -12.300 -5.385 1.00 89.25 88 ARG A O 1
ATOM 720 N N . SER A 1 89 ? 30.657 -11.461 -7.401 1.00 90.94 89 SER A N 1
ATOM 721 C CA . SER A 1 89 ? 32.031 -11.056 -7.125 1.00 90.94 89 SER A CA 1
ATOM 722 C C . SER A 1 89 ? 32.379 -9.852 -7.994 1.00 90.94 89 SER A C 1
ATOM 724 O O . SER A 1 89 ? 31.874 -9.753 -9.114 1.00 90.94 89 SER A O 1
ATOM 726 N N . GLY A 1 90 ? 33.260 -8.994 -7.492 1.00 88.31 90 GLY A N 1
ATOM 727 C CA . GLY A 1 90 ? 33.753 -7.805 -8.179 1.00 88.31 90 GLY A CA 1
ATOM 728 C C . GLY A 1 90 ? 34.949 -7.213 -7.440 1.00 88.31 90 GLY A C 1
ATOM 729 O O . GLY A 1 90 ? 35.316 -7.700 -6.364 1.00 88.31 90 GLY A O 1
ATOM 730 N N . ASP A 1 91 ? 35.532 -6.176 -8.025 1.00 91.25 91 ASP A N 1
ATOM 731 C CA . ASP A 1 91 ? 36.655 -5.443 -7.445 1.00 91.25 91 ASP A CA 1
ATOM 732 C C . ASP A 1 91 ? 36.175 -4.232 -6.631 1.00 91.25 91 ASP A C 1
ATOM 734 O O . ASP A 1 91 ? 35.038 -3.761 -6.743 1.00 91.25 91 ASP A O 1
ATOM 738 N N . TRP A 1 92 ? 37.044 -3.720 -5.759 1.00 87.56 92 TRP A N 1
ATOM 739 C CA . TRP A 1 92 ? 36.752 -2.495 -5.016 1.00 87.56 92 TRP A CA 1
ATOM 740 C C . TRP A 1 92 ? 36.581 -1.312 -5.986 1.00 87.56 92 TRP A C 1
ATOM 742 O O . TRP A 1 92 ? 37.400 -1.145 -6.886 1.00 87.56 92 TRP A O 1
ATOM 752 N N . ALA A 1 93 ? 35.537 -0.499 -5.780 1.00 88.56 93 ALA A N 1
ATOM 753 C CA . ALA A 1 93 ? 35.195 0.679 -6.595 1.00 88.56 93 ALA A CA 1
ATOM 754 C C . ALA A 1 93 ? 34.894 0.409 -8.088 1.00 88.56 93 ALA A C 1
ATOM 756 O O . ALA A 1 93 ? 34.883 1.332 -8.896 1.00 88.56 93 ALA A O 1
ATOM 757 N N . GLU A 1 94 ? 34.583 -0.833 -8.474 1.00 88.25 94 GLU A N 1
ATOM 758 C CA . GLU A 1 94 ? 34.336 -1.208 -9.880 1.00 88.25 94 GLU A CA 1
ATOM 759 C C . GLU A 1 94 ? 33.172 -0.443 -10.554 1.00 88.25 94 GLU A C 1
ATOM 761 O O . GLU A 1 94 ? 33.092 -0.386 -11.779 1.00 88.25 94 GLU A O 1
ATOM 766 N N . PHE A 1 95 ? 32.270 0.162 -9.775 1.00 89.06 95 PHE A N 1
ATOM 767 C CA . PHE A 1 95 ? 31.081 0.861 -10.279 1.00 89.06 95 PHE A CA 1
ATOM 768 C C . PHE A 1 95 ? 31.069 2.369 -10.013 1.00 89.06 95 PHE A C 1
ATOM 770 O O . PHE A 1 95 ? 30.033 2.997 -10.227 1.00 89.06 95 PHE A O 1
ATOM 777 N N . ASP A 1 96 ? 32.176 2.956 -9.556 1.00 87.62 96 ASP A N 1
ATOM 778 C CA . ASP A 1 96 ? 32.210 4.379 -9.186 1.00 87.62 96 ASP A CA 1
ATOM 779 C C . ASP A 1 96 ? 31.943 5.305 -10.388 1.00 87.62 96 ASP A C 1
ATOM 781 O O . ASP A 1 96 ? 31.311 6.350 -10.232 1.00 87.62 96 ASP A O 1
ATOM 785 N N . ASP A 1 97 ? 32.323 4.872 -11.595 1.00 87.62 97 ASP A N 1
ATOM 786 C CA . ASP A 1 97 ? 32.114 5.603 -12.853 1.00 87.62 97 ASP A CA 1
ATOM 787 C C . ASP A 1 97 ? 30.906 5.085 -13.665 1.00 87.62 97 ASP A C 1
ATOM 789 O O . ASP A 1 97 ? 30.766 5.376 -14.856 1.00 87.62 97 ASP A O 1
ATOM 793 N N . LEU A 1 98 ? 30.025 4.274 -13.062 1.00 83.94 98 LEU A N 1
ATOM 794 C CA . LEU A 1 98 ? 28.895 3.681 -13.779 1.00 83.94 98 LEU A CA 1
ATOM 795 C C . LEU A 1 98 ? 27.823 4.737 -14.104 1.00 83.94 98 LEU A C 1
ATOM 797 O O . LEU A 1 98 ? 27.064 5.176 -13.237 1.00 83.94 98 LEU A O 1
ATOM 801 N N . GLU A 1 99 ? 27.685 5.088 -15.383 1.00 79.88 99 GLU A N 1
ATOM 802 C CA . GLU A 1 99 ? 26.601 5.959 -15.842 1.00 79.88 99 GLU A CA 1
ATOM 803 C C . GLU A 1 99 ? 25.278 5.190 -15.985 1.00 79.88 99 GLU A C 1
ATOM 805 O O . GLU A 1 99 ? 25.081 4.350 -16.871 1.00 79.88 99 GLU A O 1
ATOM 810 N N . VAL A 1 100 ? 24.313 5.514 -15.123 1.00 72.12 100 VAL A N 1
ATOM 811 C CA . VAL A 1 100 ? 22.944 5.001 -15.237 1.00 72.12 100 VAL A CA 1
ATOM 812 C C . VAL A 1 100 ? 22.155 5.899 -16.191 1.00 72.12 100 VAL A C 1
ATOM 814 O O . VAL A 1 100 ? 21.469 6.833 -15.774 1.00 72.12 100 VAL A O 1
ATOM 817 N N . VAL A 1 101 ? 22.264 5.624 -17.492 1.00 63.44 101 VAL A N 1
ATOM 818 C CA . VAL A 1 101 ? 21.443 6.281 -18.522 1.00 63.44 101 VAL A CA 1
ATOM 819 C C . VAL A 1 101 ? 20.037 5.672 -18.509 1.00 63.44 101 VAL A C 1
ATOM 821 O O . VAL A 1 101 ? 19.890 4.447 -18.487 1.00 63.44 101 VAL A O 1
ATOM 824 N N . LYS A 1 102 ? 19.016 6.532 -18.473 1.00 56.44 102 LYS A N 1
ATOM 825 C CA . LYS A 1 102 ? 17.595 6.164 -18.438 1.00 56.44 102 LYS A CA 1
ATOM 826 C C . LYS A 1 102 ? 16.992 6.086 -19.835 1.00 56.44 102 LYS A C 1
ATOM 828 O O . LYS A 1 102 ? 17.323 6.972 -20.652 1.00 56.44 102 LYS A O 1
#

Sequence (102 aa):
NLGAGLYLSPKVSKSLFAQLYLMNDAFDNYKTIKLAHSEDDQVVKSLKMQGVDLGEFVYYQGFRGPIKIWDVRKVPENILVKEEFLRRSGDWAEFDDLEVVK

Radius of gyration: 20.09 Å; chains: 1; bounding box: 56×28×42 Å

Secondary structure (DSSP, 8-state):
----PPP--TTGGGSHIIIIIITTTTT---TT-EEEEEE--HHHHHHHHTT----S-EESSSEE--EEEEE-----TT----GGGG-S---TTTTTT-----

Organism: NCBI:txid412755

pLDDT: mean 89.72, std 8.44, range [47.69, 97.19]